Protein 3K6D (pdb70)

Foldseek 3Di:
DKDAEEFEAEAPDDDDDWDFGAFMDDPVDDVQKFKAKAFDCDPNPVHDQWGADRGRRTITGGDGHDCVVPQKTKMWMFIGDPVRHGDGDTDIRIYGHHD

Radius of gyration: 13.32 Å; Cα contacts (8 Å, |Δi|>4): 234; chains: 1; bounding box: 40×30×28 Å

Structure (mmCIF, N/CA/C/O backbone):
data_3K6D
#
_entry.id   3K6D
#
_cell.length_a   78.910
_cell.length_b   78.910
_cell.length_c   62.577
_cell.angle_alpha   90.000
_cell.angle_beta   90.000
_cell.angle_gamma   90.000
#
_symmetry.space_group_name_H-M   'I 41 2 2'
#
loop_
_entity.id
_entity.type
_entity.pdbx_description
1 polymer T-cadherin
2 non-polymer 'ZINC ION'
3 water water
#
loop_
_atom_site.group_PDB
_atom_site.id
_atom_site.type_symbol
_atom_site.label_atom_id
_atom_site.label_alt_id
_atom_site.label_comp_id
_atom_site.label_asym_id
_atom_site.label_entity_id
_atom_site.label_seq_id
_atom_site.pdbx_PDB_ins_code
_atom_site.Cartn_x
_atom_site.Cartn_y
_atom_site.Cartn_z
_atom_site.occupancy
_atom_site.B_iso_or_equiv
_atom_site.auth_seq_id
_atom_site.auth_comp_id
_atom_site.auth_asym_id
_atom_site.auth_atom_id
_atom_site.pdbx_PDB_model_num
ATOM 1 N N . SER A 1 1 ? 9.365 -0.113 9.224 1.00 47.47 1 SER A N 1
ATOM 2 C CA . SER A 1 1 ? 8.524 1.040 8.895 1.00 50.07 1 SER A CA 1
ATOM 3 C C . SER A 1 1 ? 7.871 1.643 10.144 1.00 45.52 1 SER A C 1
ATOM 4 O O . SER A 1 1 ? 8.114 1.183 11.263 1.00 48.61 1 SER A O 1
ATOM 7 N N . ILE A 1 2 ? 7.072 2.691 9.960 1.00 44.70 2 ILE A N 1
ATOM 8 C CA . ILE A 1 2 ? 6.367 3.293 11.085 1.00 40.97 2 ILE A CA 1
ATOM 9 C C . ILE A 1 2 ? 4.873 3.038 11.060 1.00 38.82 2 ILE A C 1
ATOM 10 O O . ILE A 1 2 ? 4.203 3.275 10.053 1.00 37.10 2 ILE A O 1
ATOM 15 N N . VAL A 1 3 ? 4.346 2.580 12.191 1.00 43.30 3 VAL A N 1
ATOM 16 C CA . VAL A 1 3 ? 2.905 2.443 12.364 1.00 42.24 3 VAL A CA 1
ATOM 17 C C . VAL A 1 3 ? 2.357 3.532 13.303 1.00 42.75 3 VAL A C 1
ATOM 18 O O . VAL A 1 3 ? 2.733 3.569 14.486 1.00 42.54 3 VAL A O 1
ATOM 22 N N . ALA A 1 4 ? 1.479 4.395 12.775 1.00 40.68 4 ALA A N 1
ATOM 23 C CA . ALA A 1 4 ? 0.903 5.517 13.536 1.00 36.93 4 ALA A CA 1
ATOM 24 C C . ALA A 1 4 ? -0.626 5.574 13.453 1.00 34.50 4 ALA A C 1
ATOM 25 O O . ALA A 1 4 ? -1.186 6.485 12.842 1.00 34.38 4 ALA A O 1
ATOM 27 N N . PRO A 1 5 ? -1.304 4.629 14.107 1.00 35.83 5 PRO A N 1
ATOM 28 C CA . PRO A 1 5 ? -2.770 4.515 14.084 1.00 36.97 5 PRO A CA 1
ATOM 29 C C . PRO A 1 5 ? -3.474 5.792 14.533 1.00 33.86 5 PRO A C 1
ATOM 30 O O . PRO A 1 5 ? -2.936 6.557 15.312 1.00 30.58 5 PRO A O 1
ATOM 34 N N . SER A 1 6 ? -4.682 6.005 14.036 1.00 35.42 6 SER A N 1
ATOM 35 C CA . SER A 1 6 ? -5.389 7.233 14.314 1.00 35.84 6 SER A CA 1
ATOM 36 C C . SER A 1 6 ? -6.002 7.181 15.713 1.00 32.69 6 SER A C 1
ATOM 37 O O . SER A 1 6 ? -6.412 6.137 16.194 1.00 35.12 6 SER A O 1
ATOM 40 N N . ILE A 1 7 ? -6.048 8.329 16.359 1.00 30.77 7 ILE A N 1
ATOM 41 C CA . ILE A 1 7 ? -6.428 8.420 17.763 1.00 25.80 7 ILE A CA 1
ATOM 42 C C . ILE A 1 7 ? -7.745 9.194 17.839 1.00 26.78 7 ILE A C 1
ATOM 43 O O . ILE A 1 7 ? -7.907 10.170 17.125 1.00 25.28 7 ILE A O 1
ATOM 48 N N . SER A 1 8 ? -8.700 8.792 18.682 1.00 23.37 8 SER A N 1
ATOM 49 C CA . SER A 1 8 ? -9.839 9.670 18.907 1.00 22.53 8 SER A CA 1
ATOM 50 C C . SER A 1 8 ? -9.779 9.984 20.372 1.00 20.73 8 SER A C 1
ATOM 51 O O . SER A 1 8 ? -9.537 9.095 21.173 1.00 20.53 8 SER A O 1
ATOM 54 N N . ILE A 1 9 ? -9.917 11.266 20.685 1.00 15.88 9 ILE A N 1
ATOM 55 C CA . ILE A 1 9 ? -9.914 11.727 22.066 1.00 14.88 9 ILE A CA 1
ATOM 56 C C . ILE A 1 9 ? -11.198 12.474 22.294 1.00 14.85 9 ILE A C 1
ATOM 57 O O . ILE A 1 9 ? -11.479 13.446 21.580 1.00 18.21 9 ILE A O 1
ATOM 62 N N . PRO A 1 10 ? -11.982 12.056 23.289 1.00 13.92 10 PRO A N 1
ATOM 63 C CA . PRO A 1 10 ? -13.223 12.794 23.536 1.00 12.80 10 PRO A CA 1
ATOM 64 C C . PRO A 1 10 ? -12.916 14.202 24.045 1.00 15.00 10 PRO A C 1
ATOM 65 O O . PRO A 1 10 ? -11.991 14.350 24.834 1.00 14.51 10 PRO A O 1
ATOM 69 N N . GLU A 1 11 ? -13.690 15.205 23.663 1.00 13.57 11 GLU A N 1
ATOM 70 C CA . GLU A 1 11 ? -13.506 16.545 24.296 1.00 14.45 11 GLU A CA 1
ATOM 71 C C . GLU A 1 11 ? -13.825 16.534 25.792 1.00 13.29 11 GLU A C 1
ATOM 72 O O . GLU A 1 11 ? -14.561 15.675 26.273 1.00 15.03 11 GLU A O 1
ATOM 78 N N . ASN A 1 12 ? -13.295 17.520 26.532 1.00 12.69 12 ASN A N 1
ATOM 79 C CA . ASN A 1 12 ? -13.628 17.663 27.951 1.00 14.70 12 ASN A CA 1
ATOM 80 C C . ASN A 1 12 ? -13.096 16.519 28.843 1.00 11.68 12 ASN A C 1
ATOM 81 O O . ASN A 1 12 ? -13.705 16.212 29.861 1.00 14.49 12 ASN A O 1
ATOM 86 N N . GLN A 1 13 ? -11.954 15.907 28.479 1.00 13.02 13 GLN A N 1
ATOM 87 C CA . GLN A 1 13 ? -11.401 14.910 29.418 1.00 12.54 13 GLN A CA 1
ATOM 88 C C . GLN A 1 13 ? -11.094 15.599 30.732 1.00 10.00 13 GLN A C 1
ATOM 89 O O . GLN A 1 13 ? -10.823 16.798 30.783 1.00 13.25 13 GLN A O 1
ATOM 95 N N . ARG A 1 14 ? -11.128 14.801 31.773 1.00 11.98 14 ARG A N 1
ATOM 96 C CA . ARG A 1 14 ? -10.764 15.281 33.139 1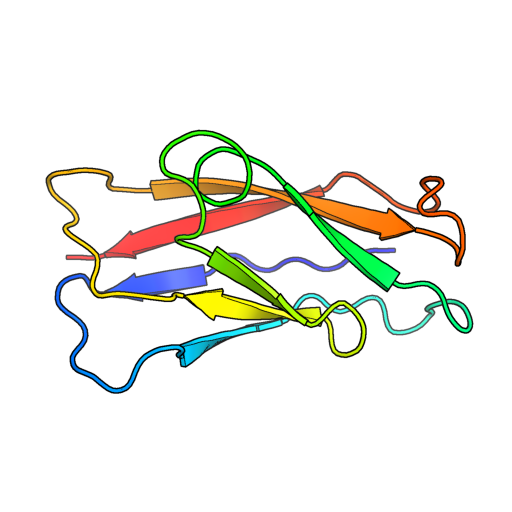.00 11.39 14 ARG A CA 1
ATOM 97 C C . ARG A 1 14 ? -9.298 14.986 33.429 1.00 16.45 14 ARG A C 1
ATOM 98 O O . ARG A 1 14 ? -8.685 14.082 32.843 1.00 14.75 14 ARG A O 1
ATOM 106 N N . ILE A 1 15 ? -8.767 15.712 34.397 1.00 17.61 15 ILE A N 1
ATOM 107 C CA . ILE A 1 15 ? -7.427 15.413 34.880 1.00 16.68 15 ILE A CA 1
ATOM 108 C C . ILE A 1 15 ? -7.386 13.944 35.272 1.00 17.10 15 ILE A C 1
ATOM 109 O O . ILE A 1 15 ? -8.398 13.322 35.523 1.00 19.69 15 ILE A O 1
ATOM 114 N N . PRO A 1 16 ? -6.190 13.352 35.375 1.00 20.99 16 PRO A N 1
ATOM 115 C CA . PRO A 1 16 ? -4.950 14.122 35.313 1.00 21.25 16 PRO A CA 1
ATOM 116 C C . PRO A 1 16 ? -4.401 14.190 33.911 1.00 18.38 16 PRO A C 1
ATOM 117 O O . PRO A 1 16 ? -4.726 13.351 33.067 1.00 20.21 16 PRO A O 1
ATOM 121 N N . PHE A 1 17 ? -3.602 15.213 33.658 1.00 19.01 17 PHE A N 1
ATOM 122 C CA . PHE A 1 17 ? -2.853 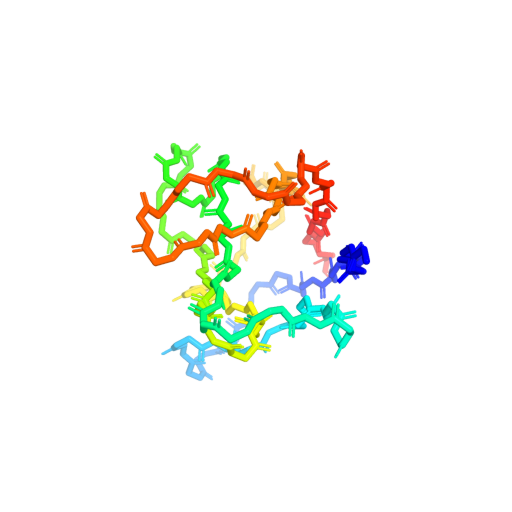15.310 32.431 1.00 16.23 17 PHE A CA 1
ATOM 123 C C . PHE A 1 17 ? -1.368 15.307 32.827 1.00 26.21 17 PHE A C 1
ATOM 124 O O . PHE A 1 17 ? -1.032 15.736 33.940 1.00 23.73 17 PHE A O 1
ATOM 132 N N . PRO A 1 18 ? -0.488 14.778 31.948 1.00 25.96 18 PRO A N 1
ATOM 133 C CA . PRO A 1 18 ? -0.760 14.204 30.619 1.00 23.47 18 PRO A CA 1
ATOM 134 C C . PRO A 1 18 ? -1.388 12.806 30.634 1.00 24.91 18 PRO A C 1
ATOM 135 O O . PRO A 1 18 ? -1.351 12.092 31.610 1.00 26.58 18 PRO A O 1
ATOM 139 N N . LYS A 1 19 ? -2.049 12.451 29.559 1.00 20.77 19 LYS A N 1
ATOM 140 C CA . LYS A 1 19 ? -2.629 11.125 29.401 1.00 24.91 19 LYS A CA 1
ATOM 141 C C . LYS A 1 19 ? -2.042 10.519 28.187 1.00 25.71 19 LYS A C 1
ATOM 142 O O . LYS A 1 19 ? -2.001 11.164 27.143 1.00 26.70 19 LYS A O 1
ATOM 148 N N . ILE A 1 20 ? -1.609 9.263 28.267 1.00 24.62 20 ILE A N 1
ATOM 149 C CA . ILE A 1 20 ? -1.237 8.543 27.072 1.00 28.56 20 ILE A CA 1
ATOM 150 C C . ILE A 1 20 ? -2.522 8.296 26.282 1.00 31.07 20 ILE A C 1
ATOM 151 O O . ILE A 1 20 ? -3.559 7.998 26.872 1.00 34.01 20 ILE A O 1
ATOM 156 N N . VAL A 1 21 ? -2.470 8.479 24.963 1.00 30.76 21 VAL A N 1
ATOM 157 C CA . VAL A 1 21 ? -3.658 8.270 24.103 1.00 31.65 21 VAL A CA 1
ATOM 158 C C . VAL A 1 21 ? -3.350 7.398 22.912 1.00 27.98 21 VAL A C 1
ATOM 159 O O . VAL A 1 21 ? -4.218 7.154 22.092 1.00 36.71 21 VAL A O 1
ATOM 163 N N . GLY A 1 22 ? -2.110 6.974 22.781 1.00 29.93 22 GLY A N 1
ATOM 164 C CA . GLY A 1 22 ? -1.733 5.994 21.779 1.00 31.52 22 GLY A CA 1
ATOM 165 C C . GLY A 1 22 ? -0.243 5.801 21.737 1.00 35.18 22 GLY A C 1
ATOM 166 O O . GLY A 1 22 ? 0.516 6.459 22.460 1.00 33.99 22 GLY A O 1
ATOM 167 N N . ARG A 1 23 ? 0.197 4.874 20.907 1.00 37.54 23 ARG A N 1
ATOM 168 C CA . ARG A 1 23 ? 1.623 4.741 20.643 1.00 39.97 23 ARG A CA 1
ATOM 169 C C . ARG A 1 23 ? 1.900 4.503 19.197 1.00 41.27 23 ARG A C 1
ATOM 170 O O . ARG A 1 23 ? 1.139 3.826 18.497 1.00 44.21 23 ARG A O 1
ATOM 178 N N . VAL A 1 24 ? 3.003 5.078 18.752 1.00 40.14 24 VAL A N 1
ATOM 179 C CA . VAL A 1 24 ? 3.568 4.757 17.468 1.00 39.84 24 VAL A CA 1
ATOM 180 C C . VAL A 1 24 ? 4.463 3.525 17.640 1.00 44.14 24 VAL A C 1
ATOM 181 O O . VAL A 1 24 ? 5.207 3.420 18.615 1.00 43.70 24 VAL A O 1
ATOM 185 N N . VAL A 1 25 ? 4.382 2.576 16.718 1.00 44.73 25 VAL A N 1
ATOM 186 C CA . VAL A 1 25 ? 5.248 1.404 16.820 1.00 45.69 25 VAL A CA 1
ATOM 187 C C . VAL A 1 25 ? 6.059 1.293 15.553 1.00 45.20 25 VAL A C 1
ATOM 188 O O . VAL A 1 25 ? 5.559 1.567 14.472 1.00 46.40 25 VAL A O 1
ATOM 192 N N . VAL A 1 26 ? 7.330 0.939 15.693 1.00 46.85 26 VAL A N 1
ATOM 193 C CA . VAL A 1 26 ? 8.167 0.621 14.537 1.00 49.92 26 VAL A CA 1
ATOM 194 C C . VAL A 1 26 ? 8.439 -0.885 14.617 1.00 48.18 26 VAL A C 1
ATOM 195 O O . VAL A 1 26 ? 8.187 -1.632 13.664 1.00 48.50 26 VAL A O 1
ATOM 199 N N . SER A 1 27 ? 8.913 -1.307 15.796 1.00 53.08 27 SER A N 1
ATOM 200 C CA . SER A 1 27 ? 9.198 -2.724 16.150 1.00 53.05 27 SER A CA 1
ATOM 201 C C . SER A 1 27 ? 10.487 -3.264 15.562 1.00 53.05 27 SER A C 1
ATOM 202 O O . SER A 1 27 ? 11.350 -3.749 16.297 1.00 52.14 27 SER A O 1
ATOM 205 N N . ASP A 1 28 ? 10.608 -3.219 14.236 1.00 55.63 28 ASP A N 1
ATOM 206 C CA . ASP A 1 28 ? 11.904 -3.514 13.641 1.00 53.83 28 ASP A CA 1
ATOM 207 C C . ASP A 1 28 ? 12.672 -2.211 13.566 1.00 51.89 28 ASP A C 1
ATOM 208 O O . ASP A 1 28 ? 13.030 -1.736 12.480 1.00 50.83 28 ASP A O 1
ATOM 213 N N . ARG A 1 29 ? 12.917 -1.670 14.763 1.00 50.77 29 ARG A N 1
ATOM 214 C CA . ARG A 1 29 ? 13.416 -0.326 14.982 1.00 47.18 29 ARG A CA 1
ATOM 215 C C . ARG A 1 29 ? 14.866 -0.297 15.456 1.00 46.02 29 ARG A C 1
ATOM 216 O O . ARG A 1 29 ? 15.315 -1.183 16.182 1.00 47.56 29 ARG A O 1
ATOM 224 N N . ILE A 1 30 ? 15.587 0.744 15.063 1.00 43.97 30 ILE A N 1
ATOM 225 C CA . ILE A 1 30 ? 17.023 0.844 15.307 1.00 42.10 30 ILE A CA 1
ATOM 226 C C . ILE A 1 30 ? 17.382 1.383 16.704 1.00 42.25 30 ILE A C 1
ATOM 227 O O . ILE A 1 30 ? 16.772 2.321 17.204 1.00 43.28 30 ILE A O 1
ATOM 232 N N . PRO A 1 31 ? 18.406 0.786 17.328 1.00 39.51 31 PRO A N 1
ATOM 233 C CA . PRO A 1 31 ? 19.134 1.244 18.516 1.00 40.24 31 PRO A CA 1
ATOM 234 C C . PRO A 1 31 ? 20.090 2.417 18.198 1.00 47.30 31 PRO A C 1
ATOM 235 O O . PRO A 1 31 ? 20.936 2.322 17.299 1.00 50.91 31 PRO A O 1
ATOM 239 N N . GLY A 1 32 ? 19.961 3.532 18.900 1.00 47.81 32 GLY A N 1
ATOM 240 C CA . GLY A 1 32 ? 18.826 3.826 19.735 1.00 43.72 32 GLY A CA 1
ATOM 241 C C . GLY A 1 32 ? 18.248 5.010 18.984 1.00 45.27 32 GLY A C 1
ATOM 242 O O . GLY A 1 32 ? 18.535 6.172 19.281 1.00 47.45 32 GLY A O 1
ATOM 243 N N . SER A 1 33 ? 17.506 4.677 17.937 1.00 48.79 33 SER A N 1
ATOM 244 C CA . SER A 1 33 ? 16.796 5.652 17.143 1.00 44.97 33 SER A CA 1
ATOM 245 C C . SER A 1 33 ? 15.597 6.096 17.953 1.00 44.67 33 SER A C 1
ATOM 246 O O . SER A 1 33 ? 15.077 5.344 18.796 1.00 46.26 33 SER A O 1
ATOM 249 N N . LYS A 1 34 ? 15.170 7.324 17.693 1.00 40.99 34 LYS A N 1
ATOM 250 C CA . LYS A 1 34 ? 14.057 7.901 18.404 1.00 42.15 34 LYS A CA 1
ATOM 251 C C . LYS A 1 34 ? 12.875 8.207 17.496 1.00 38.68 34 LYS A C 1
ATOM 252 O O . LYS A 1 34 ? 13.012 8.328 16.298 1.00 35.60 34 LYS A O 1
ATOM 258 N N . ILE A 1 35 ? 11.705 8.298 18.096 1.00 36.06 35 ILE A N 1
ATOM 259 C CA . ILE A 1 35 ? 10.500 8.572 17.349 1.00 32.97 35 ILE A CA 1
ATOM 260 C C . ILE A 1 35 ? 10.198 10.035 17.655 1.00 28.14 35 ILE A C 1
ATOM 261 O O . ILE A 1 35 ? 10.224 10.438 18.805 1.00 32.91 35 ILE A O 1
ATOM 266 N N . LYS A 1 36 ? 9.940 10.813 16.616 1.00 26.15 36 LYS A N 1
ATOM 267 C CA . LYS A 1 36 ? 9.762 12.246 16.688 1.00 28.31 36 LYS A CA 1
ATOM 268 C C . LYS A 1 36 ? 8.353 12.579 16.216 1.00 25.70 36 LYS A C 1
ATOM 269 O O . LYS A 1 36 ? 7.878 12.025 15.240 1.00 25.15 36 LYS A O 1
ATOM 275 N N . LEU A 1 37 ? 7.705 13.517 16.890 1.00 27.14 37 LEU A N 1
ATOM 276 C CA . LEU A 1 37 ? 6.380 13.963 16.503 1.00 25.07 37 LEU A CA 1
ATOM 277 C C . LEU A 1 37 ? 6.417 15.474 16.229 1.00 25.49 37 LEU A C 1
ATOM 278 O O . LEU A 1 37 ? 7.070 16.216 16.978 1.00 27.25 37 LEU A O 1
ATOM 283 N N . TYR A 1 38 ? 5.770 16.029 15.208 1.00 27.61 38 TYR A N 1
ATOM 284 C CA . TYR A 1 38 ? 5.835 17.414 14.717 1.00 27.88 38 TYR A CA 1
ATOM 285 C C . TYR A 1 38 ? 4.452 17.894 14.220 1.00 30.83 38 TYR A C 1
ATOM 286 O O . TYR A 1 38 ? 3.584 17.086 13.879 1.00 28.84 38 TYR A O 1
ATOM 295 N N . GLY A 1 39 ? 4.195 19.109 14.135 1.00 26.84 39 GLY A N 1
ATOM 296 C CA . GLY A 1 39 ? 3.009 19.638 13.482 1.00 28.46 39 GLY A CA 1
ATOM 297 C C . GLY A 1 39 ? 2.193 20.603 14.357 1.00 23.93 39 GLY A C 1
ATOM 298 O O . GLY A 1 39 ? 2.602 20.929 15.480 1.00 25.91 39 GLY A O 1
ATOM 299 N N . LYS A 1 40 ? 1.056 21.047 13.845 1.00 27.06 40 LYS A N 1
ATOM 300 C CA . LYS A 1 40 ? 0.160 21.939 14.571 1.00 29.36 40 LYS A CA 1
ATOM 301 C C . LYS A 1 40 ? -0.389 21.167 15.777 1.00 24.07 40 LYS A C 1
ATOM 302 O O . LYS A 1 40 ? -1.034 20.170 15.602 1.00 23.10 40 LYS A O 1
ATOM 308 N N . GLY A 1 41 ? -0.135 21.614 17.000 1.00 23.51 41 GLY A N 1
ATOM 309 C CA . GLY A 1 41 ? -0.573 20.843 18.150 1.00 23.02 41 GLY A CA 1
ATOM 310 C C . GLY A 1 41 ? 0.649 20.352 18.897 1.00 22.00 41 GLY A C 1
ATOM 311 O O . GLY A 1 41 ? 0.553 19.954 20.069 1.00 19.55 41 GLY A O 1
ATOM 312 N N . VAL A 1 42 ? 1.799 20.459 18.247 1.00 20.65 42 VAL A N 1
ATOM 313 C CA . VAL A 1 42 ? 3.052 20.068 18.874 1.00 20.43 42 VAL A CA 1
ATOM 314 C C . VAL A 1 42 ? 4.078 21.164 18.942 1.00 23.76 42 VAL A C 1
ATOM 315 O O . VAL A 1 42 ? 4.252 21.785 19.996 1.00 21.76 42 VAL A O 1
ATOM 319 N N . ASP A 1 43 ? 4.815 21.347 17.851 1.00 23.48 43 ASP A N 1
ATOM 320 C CA . ASP A 1 43 ? 5.743 22.462 17.781 1.00 26.28 43 ASP A CA 1
ATOM 321 C C . ASP A 1 43 ? 5.285 23.629 16.932 1.00 27.40 43 ASP A C 1
ATOM 322 O O . ASP A 1 43 ? 6.031 24.583 16.779 1.00 30.39 43 ASP A O 1
ATOM 327 N N . GLN A 1 44 ? 4.081 23.565 16.393 1.00 26.46 44 GLN A N 1
ATOM 328 C CA . GLN A 1 44 ? 3.481 24.718 15.718 1.00 27.24 44 GLN A CA 1
ATOM 329 C C . GLN A 1 44 ? 2.168 24.953 16.424 1.00 29.56 44 GLN A C 1
ATOM 330 O O . GLN A 1 44 ? 1.605 24.009 16.971 1.00 26.27 44 GLN A O 1
ATOM 336 N N . GLU A 1 45 ? 1.688 26.205 16.452 1.00 29.18 45 GLU A N 1
ATOM 337 C CA . GLU A 1 45 ? 0.502 26.549 17.229 1.00 31.02 45 GLU A CA 1
ATOM 338 C C . GLU A 1 45 ? 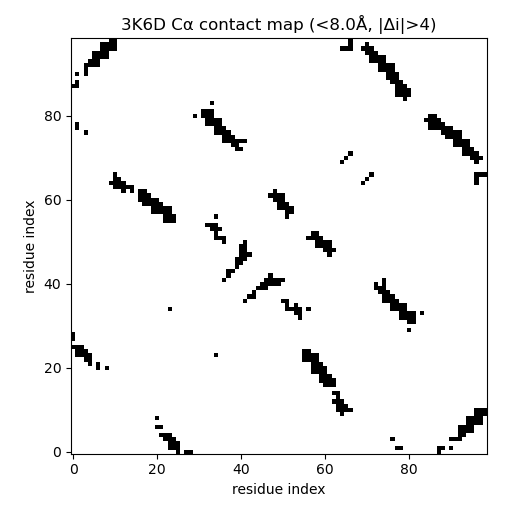-0.719 25.730 16.834 1.00 29.61 45 GLU A C 1
ATOM 339 O O . GLU A 1 45 ? -0.998 25.553 15.635 1.00 30.99 45 GLU A O 1
ATOM 345 N N . PRO A 1 46 ? -1.469 25.250 17.836 1.00 25.24 46 PRO A N 1
ATOM 346 C CA . PRO A 1 46 ? -1.208 25.471 19.259 1.00 28.87 46 PRO A CA 1
ATOM 347 C C . PRO A 1 46 ? -0.116 24.550 19.759 1.00 25.22 4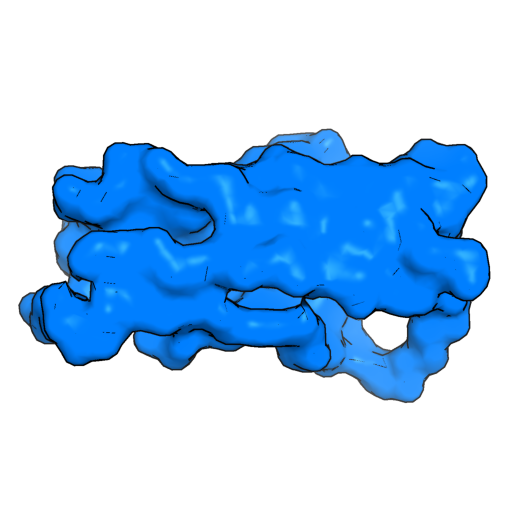6 PRO A C 1
ATOM 348 O O . PRO A 1 46 ? -0.233 23.353 19.639 1.00 23.65 46 PRO A O 1
ATOM 352 N N . LYS A 1 47 ? 0.907 25.129 20.351 1.00 26.77 47 LYS A N 1
ATOM 353 C CA . LYS A 1 47 ? 2.072 24.395 20.809 1.00 25.01 47 LYS A CA 1
ATOM 354 C C . LYS A 1 47 ? 1.860 23.554 22.080 1.00 20.81 47 LYS A C 1
ATOM 355 O O . LYS A 1 47 ? 1.222 23.996 23.021 1.00 25.04 47 LYS A O 1
ATOM 361 N N . GLY A 1 48 ? 2.419 22.344 22.096 1.00 21.48 48 GLY A N 1
ATOM 362 C CA . GLY A 1 48 ? 2.497 21.550 23.325 1.00 23.70 48 GLY A CA 1
ATOM 363 C C . GLY A 1 48 ? 1.242 20.801 23.753 1.00 21.18 48 GLY A C 1
ATOM 364 O O . GLY A 1 48 ? 1.167 20.292 24.866 1.00 19.62 48 GLY A O 1
ATOM 365 N N . ILE A 1 49 ? 0.244 20.753 22.878 1.00 19.84 49 ILE A N 1
ATOM 366 C CA . ILE A 1 49 ? -0.956 19.983 23.166 1.00 17.73 49 ILE A CA 1
ATOM 367 C C . ILE A 1 49 ? -0.686 18.474 23.161 1.00 20.07 49 ILE A C 1
ATOM 368 O O . ILE A 1 49 ? -1.289 17.749 23.969 1.00 18.90 49 ILE A O 1
ATOM 373 N N . PHE A 1 50 ? 0.185 18.012 22.247 1.00 18.20 50 PHE A N 1
ATOM 374 C CA . PHE A 1 50 ? 0.563 16.597 22.178 1.00 18.40 50 PHE A CA 1
ATOM 375 C C . PHE A 1 50 ? 2.063 16.420 22.321 1.00 21.22 50 PHE A C 1
ATOM 376 O O . PHE A 1 50 ? 2.833 17.307 21.966 1.00 21.20 50 PHE A O 1
ATOM 384 N N . LYS A 1 51 ? 2.493 15.292 22.869 1.00 20.23 51 LYS A N 1
ATOM 385 C CA . LYS A 1 51 ? 3.915 15.008 22.924 1.00 20.40 51 LYS A CA 1
ATOM 386 C C . LYS A 1 51 ? 4.104 13.549 22.720 1.00 21.98 51 LYS A C 1
ATOM 387 O O . LYS A 1 51 ? 3.175 12.786 22.767 1.00 22.56 51 LYS A O 1
ATOM 393 N N . ILE A 1 52 ? 5.349 13.152 22.508 1.00 24.84 52 ILE A N 1
ATOM 394 C CA . ILE A 1 52 ? 5.623 11.767 22.318 1.00 24.16 52 ILE A CA 1
ATOM 395 C C . ILE A 1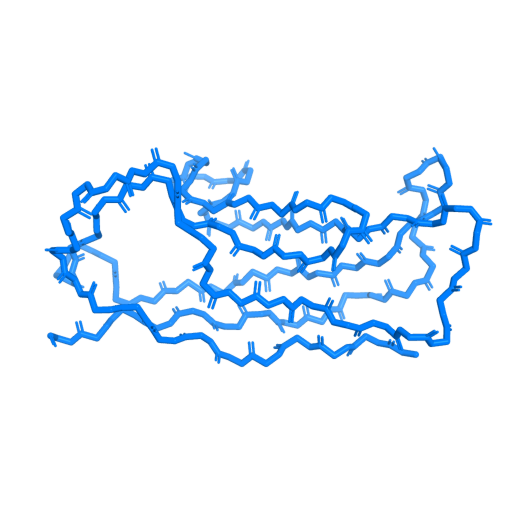 52 ? 6.818 11.366 23.181 1.00 28.20 52 ILE A C 1
ATOM 396 O O . ILE A 1 52 ? 7.750 12.128 23.390 1.00 28.24 52 ILE A O 1
ATOM 401 N N . ASN A 1 53 ? 6.757 10.165 23.706 1.00 28.40 53 ASN A N 1
ATOM 402 C CA . ASN A 1 53 ? 7.916 9.612 24.371 1.00 31.17 53 ASN A CA 1
ATOM 403 C C . ASN A 1 53 ? 8.811 9.127 23.232 1.00 29.76 53 ASN A C 1
ATOM 404 O O . ASN A 1 53 ? 8.386 8.311 22.422 1.00 31.37 53 ASN A O 1
ATOM 409 N N . GLU A 1 54 ? 10.018 9.670 23.135 1.00 35.22 54 GLU A N 1
ATOM 410 C CA . GLU A 1 54 ? 10.850 9.434 21.956 1.00 34.18 54 GLU A CA 1
ATOM 411 C C . GLU A 1 54 ? 11.384 8.011 21.923 1.00 38.99 54 GLU A C 1
ATOM 412 O O . GLU A 1 54 ? 11.915 7.570 20.895 1.00 35.45 54 GLU A O 1
ATOM 418 N N . ASN A 1 55 ? 11.240 7.294 23.043 1.00 36.77 55 ASN A N 1
ATOM 419 C CA . ASN A 1 55 ? 11.682 5.892 23.140 1.00 37.80 55 ASN A CA 1
ATOM 420 C C . ASN A 1 55 ? 10.564 4.860 22.922 1.00 38.11 55 ASN A C 1
ATOM 421 O O . ASN A 1 55 ? 10.660 3.994 22.059 1.00 38.09 55 ASN A O 1
ATOM 426 N N . SER A 1 56 ? 9.503 4.955 23.718 1.00 35.25 56 SER A N 1
ATOM 427 C CA . SER A 1 56 ? 8.381 4.029 23.639 1.00 39.14 56 SER A CA 1
ATOM 428 C C . SER A 1 56 ? 7.419 4.346 22.480 1.00 38.29 56 SER A C 1
ATOM 429 O O . SER A 1 56 ? 6.638 3.495 22.075 1.00 38.39 56 SER A O 1
ATOM 432 N N . GLY A 1 57 ? 7.480 5.582 21.975 1.00 37.20 57 GLY A N 1
ATOM 433 C CA . GLY A 1 57 ? 6.546 6.061 20.967 1.00 33.52 57 GLY A CA 1
ATOM 434 C C . GLY A 1 57 ? 5.127 6.261 21.476 1.00 34.15 57 GLY A C 1
ATOM 435 O O . GLY A 1 57 ? 4.183 6.352 20.685 1.00 36.22 57 GLY A O 1
ATOM 436 N N . GLU A 1 58 ? 4.949 6.315 22.796 1.00 35.75 58 GLU A N 1
ATOM 437 C CA . GLU A 1 58 ? 3.648 6.639 23.351 1.00 30.99 58 GLU A CA 1
ATOM 438 C C . GLU A 1 58 ? 3.368 8.130 23.163 1.00 27.64 58 GLU A C 1
ATOM 439 O O . GLU A 1 58 ? 4.210 8.967 23.473 1.00 26.42 58 GLU A O 1
ATOM 445 N N . VAL A 1 59 ? 2.169 8.439 22.692 1.00 29.27 59 VAL A N 1
ATOM 446 C CA . VAL A 1 59 ? 1.737 9.821 22.467 1.00 23.41 59 VAL A CA 1
ATOM 447 C C . VAL A 1 59 ? 0.776 10.229 23.590 1.00 23.64 59 VAL A C 1
ATOM 448 O O . VAL A 1 59 ? -0.076 9.441 24.018 1.00 26.73 59 VAL A O 1
ATOM 452 N N . SER A 1 60 ? 0.929 11.459 24.071 1.00 20.72 60 SER A N 1
ATOM 453 C CA . SER A 1 60 ? 0.193 11.936 25.239 1.00 20.70 60 SER A CA 1
ATOM 454 C C . SER A 1 60 ? -0.424 13.240 24.852 1.00 20.23 60 SER A C 1
ATOM 455 O O . SER A 1 60 ? 0.188 14.042 24.111 1.00 16.73 60 SER A O 1
ATOM 458 N N . VAL A 1 61 ? -1.639 13.435 25.349 1.00 18.92 61 VAL A N 1
ATOM 459 C CA . VAL A 1 61 ? -2.269 14.766 25.320 1.00 18.14 61 VAL A CA 1
ATOM 460 C C . VAL A 1 61 ? -2.062 15.497 26.650 1.00 21.10 61 VAL A C 1
ATOM 461 O O . VAL A 1 61 ? -2.052 14.879 27.715 1.00 20.16 61 VAL A O 1
ATOM 465 N N . THR A 1 62 ? -1.918 16.818 26.625 1.00 18.17 62 THR A N 1
ATOM 466 C CA . THR A 1 62 ? -1.476 17.514 27.834 1.00 23.32 62 THR A CA 1
ATOM 467 C C . THR A 1 62 ? -2.549 18.290 28.554 1.00 20.97 62 THR A C 1
ATOM 468 O O . THR A 1 62 ? -2.303 18.814 29.650 1.00 23.72 62 THR A O 1
ATOM 472 N N . LYS A 1 63 ? -3.743 18.376 27.943 1.00 19.66 63 LYS A N 1
ATOM 473 C CA . LYS A 1 63 ? -4.849 19.161 28.521 1.00 17.62 63 LYS A CA 1
ATOM 474 C C . LYS A 1 63 ? -6.137 18.710 27.863 1.00 16.92 63 LYS A C 1
ATOM 475 O O . LYS A 1 63 ? -6.076 17.945 26.921 1.00 16.58 63 LYS A O 1
ATOM 481 N N . ALA A 1 64 ? -7.258 19.188 28.390 1.00 16.07 64 ALA A N 1
ATOM 482 C CA . ALA A 1 64 ? -8.639 18.898 27.938 1.00 16.26 64 ALA A CA 1
ATOM 483 C C . ALA A 1 64 ? -8.809 19.632 26.629 1.00 19.26 64 ALA A C 1
ATOM 484 O O . ALA A 1 64 ? -8.310 20.752 26.494 1.00 19.11 64 ALA A O 1
ATOM 486 N N . LEU A 1 65 ? -9.483 18.998 25.675 1.00 15.92 65 LEU A N 1
ATOM 487 C CA . LEU A 1 65 ? -9.660 19.589 24.348 1.00 16.65 65 LEU A CA 1
ATOM 488 C C . LEU A 1 65 ? -11.085 20.054 24.182 1.00 17.81 65 LEU A C 1
ATOM 489 O O . LEU A 1 65 ? -11.934 19.583 24.840 1.00 14.80 65 LEU A O 1
ATOM 494 N N . ASP A 1 66 ? -11.333 20.981 23.246 1.00 19.43 66 ASP A N 1
ATOM 495 C CA . ASP A 1 66 ? -12.697 21.476 22.980 1.00 19.58 66 ASP A CA 1
ATOM 496 C C . ASP A 1 66 ? -12.933 21.213 21.505 1.00 18.11 66 ASP A C 1
ATOM 497 O O . ASP A 1 66 ? -12.230 21.799 20.691 1.00 21.34 66 ASP A O 1
ATOM 502 N N . ARG A 1 67 ? -13.894 20.346 21.159 1.00 19.85 67 ARG A N 1
ATOM 503 C CA . ARG A 1 67 ? -14.136 19.955 19.743 1.00 18.59 67 ARG A CA 1
ATOM 504 C C . ARG A 1 67 ? -14.514 21.188 18.873 1.00 21.46 67 ARG A C 1
ATOM 505 O O . ARG A 1 67 ? -14.085 21.298 17.706 1.00 18.28 67 ARG A O 1
ATOM 513 N N . GLU A 1 68 ? -15.205 22.144 19.492 1.00 20.13 68 GLU A N 1
ATOM 514 C CA . GLU A 1 68 ? -15.669 23.329 18.774 1.00 22.19 68 GLU A CA 1
ATOM 515 C C . GLU A 1 68 ? -14.545 24.226 18.404 1.00 23.06 68 GLU A C 1
ATOM 516 O O . GLU A 1 68 ? -14.664 24.940 17.427 1.00 22.08 68 GLU A O 1
ATOM 522 N N . ALA A 1 69 ? -13.494 24.262 19.231 1.00 19.68 69 ALA A N 1
ATOM 523 C CA . ALA A 1 69 ? -12.284 25.003 18.918 1.00 24.86 69 ALA A CA 1
ATOM 524 C C . ALA A 1 69 ? -11.503 24.350 17.782 1.00 24.35 69 ALA A C 1
ATOM 525 O O . ALA A 1 69 ? -11.450 24.914 16.695 1.00 22.70 69 ALA A O 1
ATOM 527 N N . ILE A 1 70 ? -10.973 23.145 17.968 1.00 20.27 70 ILE A N 1
ATOM 528 C CA . ILE A 1 70 ? -10.239 22.443 16.903 1.00 20.62 70 ILE A CA 1
ATOM 529 C C . ILE A 1 70 ? -10.759 21.026 16.892 1.00 21.62 70 ILE A C 1
ATOM 530 O O . ILE A 1 70 ? -10.644 20.353 17.912 1.00 19.50 70 ILE A O 1
ATOM 535 N N . PRO A 1 71 ? -11.382 20.557 15.774 1.00 24.27 71 PRO A N 1
ATOM 536 C CA . PRO A 1 71 ? -11.996 19.214 15.850 1.00 23.01 71 PRO A CA 1
ATOM 537 C C . PRO A 1 71 ? -11.060 18.092 15.451 1.00 20.99 71 PRO A C 1
ATOM 538 O O . PRO A 1 71 ? -11.413 16.907 15.585 1.00 22.05 71 PRO A O 1
ATOM 542 N N . SER A 1 72 ? -9.861 18.444 14.994 1.00 23.93 72 SER A N 1
ATOM 543 C CA . SER A 1 72 ? -8.906 17.442 14.623 1.00 20.45 72 SER A CA 1
ATOM 544 C C . SER A 1 72 ? -7.537 18.038 14.443 1.00 21.80 72 SER A C 1
ATOM 545 O O . SER A 1 72 ? -7.398 19.256 14.300 1.00 23.68 72 SER A O 1
ATOM 548 N N . TYR A 1 73 ? -6.538 17.156 14.513 1.00 21.08 73 TYR A N 1
ATOM 549 C CA . TYR A 1 73 ? -5.132 17.484 14.364 1.00 23.25 73 TYR A CA 1
ATOM 550 C C . TYR A 1 73 ? -4.522 16.475 13.406 1.00 23.35 73 TYR A C 1
ATOM 551 O O . TYR A 1 73 ? -4.919 15.304 13.380 1.00 23.36 73 TYR A O 1
ATOM 560 N N . GLN A 1 74 ? -3.538 16.913 12.641 1.00 24.74 74 GLN A N 1
ATOM 561 C CA . GLN A 1 74 ? -2.808 15.989 11.775 1.00 27.38 74 GLN A CA 1
ATOM 562 C C . GLN A 1 74 ? -1.364 16.254 11.936 1.00 27.43 74 GLN A C 1
ATOM 563 O O . GLN A 1 74 ? -0.866 17.316 11.525 1.00 27.20 74 GLN A O 1
ATOM 569 N N . LEU A 1 75 ? -0.697 15.294 12.559 1.00 24.44 75 LEU A N 1
ATOM 570 C CA . LEU A 1 75 ? 0.699 15.458 12.920 1.00 27.04 75 LEU A CA 1
ATOM 571 C C . LEU A 1 75 ? 1.530 14.556 12.026 1.00 24.96 75 LEU A C 1
ATOM 572 O O . LEU A 1 75 ? 0.984 13.717 11.333 1.00 24.72 75 LEU A O 1
ATOM 577 N N . GLN A 1 76 ? 2.843 14.779 12.050 1.00 27.57 76 GLN A N 1
ATOM 578 C CA . GLN A 1 76 ? 3.824 13.992 11.316 1.00 28.40 76 GLN A CA 1
ATOM 579 C C . GLN A 1 76 ? 4.714 13.242 12.306 1.00 27.69 76 GLN A C 1
ATOM 580 O O . GLN A 1 76 ? 5.128 13.809 13.316 1.00 25.00 76 GLN A O 1
ATOM 586 N N . VAL A 1 77 ? 4.983 11.958 12.030 1.00 25.24 77 VAL A N 1
ATOM 587 C CA . VAL A 1 77 ? 5.851 11.146 12.900 1.00 27.82 77 VAL A CA 1
ATOM 588 C C . VAL A 1 77 ? 6.988 10.570 12.071 1.00 30.72 77 VAL A C 1
ATOM 589 O O . VAL A 1 77 ? 6.806 10.186 10.923 1.00 28.21 77 VAL A O 1
ATOM 593 N N . GLU A 1 78 ? 8.176 10.563 12.644 1.00 27.45 78 GLU A N 1
ATOM 594 C CA . GLU A 1 78 ? 9.263 9.892 11.963 1.00 32.57 78 GLU A CA 1
ATOM 595 C C . GLU A 1 78 ? 10.199 9.301 12.984 1.00 28.60 78 GLU A C 1
ATOM 596 O O . GLU A 1 78 ? 10.026 9.493 14.175 1.00 28.05 78 GLU A O 1
ATOM 602 N N . THR A 1 79 ? 11.153 8.520 12.511 1.00 31.95 79 THR A N 1
ATOM 603 C CA . THR A 1 79 ? 12.163 7.964 13.387 1.00 34.01 79 THR A CA 1
ATOM 604 C C . THR A 1 79 ? 13.429 8.697 13.011 1.00 33.23 79 THR A C 1
ATOM 605 O O . THR A 1 79 ? 13.648 8.961 11.840 1.00 33.02 79 THR A O 1
ATOM 609 N N . THR A 1 80 ? 14.258 9.024 13.992 1.00 35.24 80 THR A N 1
ATOM 610 C CA . THR A 1 80 ? 15.574 9.613 13.724 1.00 38.43 80 THR A CA 1
ATOM 611 C C . THR A 1 80 ? 16.694 8.817 14.377 1.00 40.33 80 THR A C 1
ATOM 612 O O . THR A 1 80 ? 16.450 7.979 15.250 1.00 39.48 80 THR A O 1
ATOM 616 N N . ASP A 1 81 ? 17.920 9.067 13.933 1.00 43.07 81 ASP A N 1
ATOM 617 C CA . ASP A 1 81 ? 19.095 8.527 14.612 1.00 46.59 81 ASP A CA 1
ATOM 618 C C . ASP A 1 81 ? 19.397 9.434 15.780 1.00 47.80 81 ASP A C 1
ATOM 619 O O . ASP A 1 81 ? 18.762 10.476 15.947 1.00 48.26 81 ASP A O 1
ATOM 624 N N . GLU A 1 82 ? 20.392 9.044 16.569 1.00 49.89 82 GLU A N 1
ATOM 625 C CA . GLU A 1 82 ? 20.823 9.829 17.714 1.00 54.48 82 GLU A CA 1
ATOM 626 C C . GLU A 1 82 ? 21.027 11.309 17.355 1.00 55.24 82 GLU A C 1
ATOM 627 O O . GLU A 1 82 ? 21.014 12.173 18.233 1.00 57.87 82 GLU A O 1
ATOM 633 N N . ASN A 1 83 ? 21.199 11.614 16.074 1.00 51.93 83 ASN A N 1
ATOM 634 C CA . ASN A 1 83 ? 21.486 12.990 15.684 1.00 50.51 83 ASN A CA 1
ATOM 635 C C . ASN A 1 83 ? 20.252 13.676 15.116 1.00 48.20 83 ASN A C 1
ATOM 636 O O . ASN A 1 83 ? 20.330 14.721 14.452 1.00 49.16 83 ASN A O 1
ATOM 641 N N . GLY A 1 84 ? 19.099 13.084 15.378 1.00 46.24 84 GLY A N 1
ATOM 642 C CA . GLY A 1 84 ? 17.859 13.663 14.896 1.00 46.60 84 GLY A CA 1
ATOM 643 C C . GLY A 1 84 ? 17.738 13.659 13.383 1.00 42.78 84 GLY A C 1
ATOM 644 O O . GLY A 1 84 ? 16.762 14.170 12.828 1.00 43.58 84 GLY A O 1
ATOM 645 N N . LYS A 1 85 ? 18.727 13.091 12.703 1.00 41.57 85 LYS A N 1
ATOM 646 C CA . LYS A 1 85 ? 18.621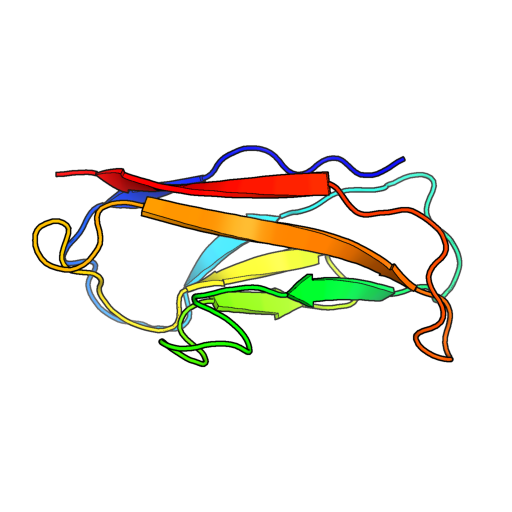 12.943 11.251 1.00 41.47 85 LYS A CA 1
ATOM 647 C C . LYS A 1 85 ? 17.576 11.898 10.905 1.00 36.48 85 LYS A C 1
ATOM 648 O O . LYS A 1 85 ? 17.567 10.831 11.492 1.00 40.09 85 LYS A O 1
ATOM 654 N N . THR A 1 86 ? 16.716 12.196 9.934 1.00 36.68 86 THR A N 1
ATOM 655 C CA . THR A 1 86 ? 15.613 11.308 9.556 1.00 36.79 86 THR A CA 1
ATOM 656 C C . THR A 1 86 ? 16.000 9.942 8.968 1.00 35.24 86 THR A C 1
ATOM 657 O O . THR A 1 86 ? 16.808 9.866 8.063 1.00 35.07 86 THR A O 1
ATOM 661 N N . ILE A 1 87 ? 15.395 8.872 9.473 1.00 33.32 87 ILE A N 1
ATOM 662 C CA . ILE A 1 87 ? 15.614 7.530 8.921 1.00 34.89 87 ILE A CA 1
ATOM 663 C C . ILE A 1 87 ? 14.369 7.107 8.127 1.00 35.92 87 ILE A C 1
ATOM 664 O O . ILE A 1 87 ? 14.424 6.860 6.905 1.00 35.95 87 ILE A O 1
ATOM 669 N N . GLU A 1 88 ? 13.276 6.995 8.884 1.00 36.20 88 GLU A N 1
ATOM 670 C CA . GLU A 1 88 ? 11.961 6.566 8.424 1.00 32.74 88 GLU A CA 1
ATOM 671 C C . GLU A 1 88 ? 11.009 7.731 8.691 1.00 36.06 88 GLU A C 1
ATOM 672 O O 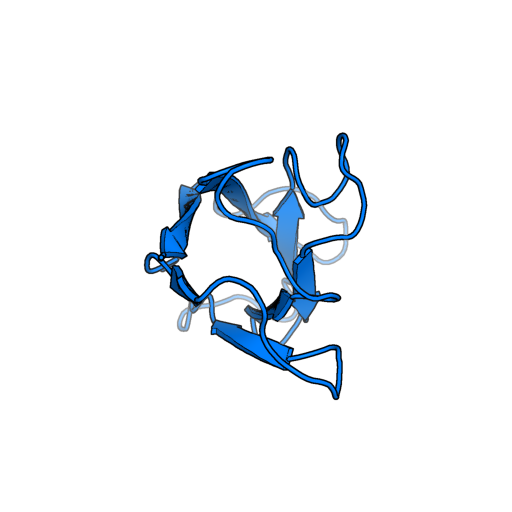. GLU A 1 88 ? 11.152 8.415 9.704 1.00 35.33 88 GLU A O 1
ATOM 678 N N . GLY A 1 89 ? 10.076 7.991 7.783 1.00 41.76 89 GLY A N 1
ATOM 679 C CA . GLY A 1 89 ? 9.268 9.198 7.889 1.00 34.78 89 GLY A CA 1
ATOM 680 C C . GLY A 1 89 ? 9.244 10.170 6.700 1.00 38.12 89 GLY A C 1
ATOM 681 O O . GLY A 1 89 ? 10.148 10.186 5.868 1.00 38.74 89 GLY A O 1
ATOM 682 N N . PRO A 1 90 ? 8.187 10.983 6.636 1.00 34.12 90 PRO A N 1
ATOM 683 C CA . PRO A 1 90 ? 7.186 11.011 7.701 1.00 34.03 90 PRO A CA 1
ATOM 684 C C . PRO A 1 90 ? 5.965 10.185 7.369 1.00 34.11 90 PRO A C 1
ATOM 685 O O . PRO A 1 90 ? 5.763 9.746 6.236 1.00 29.43 90 PRO A O 1
ATOM 689 N N . VAL A 1 91 ? 5.121 10.018 8.380 1.00 33.58 91 VAL A N 1
ATOM 690 C CA . VAL A 1 91 ? 3.820 9.400 8.206 1.00 30.73 91 VAL A CA 1
ATOM 691 C C . VAL A 1 91 ? 2.849 10.174 9.073 1.00 27.75 91 VAL A C 1
ATOM 692 O O . VAL A 1 91 ? 3.212 10.656 10.131 1.00 32.03 91 VAL A O 1
ATOM 696 N N . ASP A 1 92 ? 1.619 10.300 8.610 1.00 30.92 92 ASP A N 1
ATOM 697 C CA . ASP A 1 92 ? 0.598 11.049 9.316 1.00 28.45 92 ASP A CA 1
ATOM 698 C C . ASP A 1 92 ? 0.202 10.356 10.582 1.00 28.55 92 ASP A C 1
ATOM 699 O O . ASP A 1 92 ? 0.117 9.129 10.643 1.00 28.56 92 ASP A O 1
ATOM 704 N N . LEU A 1 93 ? -0.050 11.154 11.600 1.00 25.01 93 LEU A N 1
ATOM 705 C CA . LEU A 1 93 ? -0.755 10.652 12.766 1.00 23.32 93 LEU A CA 1
ATOM 706 C C . LEU A 1 93 ? -2.039 11.472 12.869 1.00 24.43 93 LEU A C 1
ATOM 707 O O . LEU A 1 93 ? -1.992 12.658 13.159 1.00 24.64 93 LEU A O 1
ATOM 712 N N . GLU A 1 94 ? -3.200 10.889 12.620 1.00 22.01 94 GLU A N 1
ATOM 713 C CA . GLU A 1 94 ? -4.362 11.784 12.681 1.00 26.90 94 GLU A CA 1
ATOM 714 C C . GLU A 1 94 ? -5.019 11.678 14.066 1.00 24.96 94 GLU A C 1
ATOM 715 O O . GLU A 1 94 ? -5.114 10.594 14.602 1.00 25.38 94 GLU A O 1
ATOM 721 N N . ILE A 1 95 ? -5.401 12.809 14.658 1.00 24.89 95 ILE A N 1
ATOM 722 C CA . ILE A 1 95 ? -6.069 12.822 15.974 1.00 21.29 95 ILE A CA 1
ATOM 723 C C . ILE A 1 95 ? -7.409 13.548 15.831 1.00 24.88 95 ILE A C 1
ATOM 724 O O . ILE A 1 95 ? -7.448 14.706 15.415 1.00 27.32 95 ILE A O 1
ATOM 729 N N . LEU A 1 96 ? -8.480 12.835 16.142 1.00 20.99 96 LEU A N 1
ATOM 730 C CA . LEU A 1 96 ? -9.844 13.317 15.998 1.00 23.66 96 LEU A CA 1
ATOM 731 C C . LEU A 1 96 ? -10.401 13.599 17.380 1.00 22.10 96 LEU A C 1
ATOM 732 O O . LEU A 1 96 ? -10.316 12.744 18.250 1.00 23.01 96 LEU A O 1
ATOM 737 N N . VAL A 1 97 ? -10.916 14.797 17.600 1.00 20.70 97 VAL A N 1
ATOM 738 C CA . VAL A 1 97 ? -11.522 15.138 18.896 1.00 18.96 97 VAL A CA 1
ATOM 739 C C . VAL A 1 97 ? -12.973 14.847 18.745 1.00 21.76 97 VAL A C 1
ATOM 740 O O . VAL A 1 97 ? -13.654 15.494 17.951 1.00 27.61 97 VAL A O 1
ATOM 744 N N . ILE A 1 98 ? -13.475 13.888 19.492 1.00 19.40 98 ILE A N 1
ATOM 745 C CA . ILE A 1 98 ? -14.838 13.470 19.250 1.00 17.96 98 ILE A CA 1
ATOM 746 C C . ILE A 1 98 ? -15.803 14.118 20.223 1.00 19.61 98 ILE A C 1
ATOM 747 O O . ILE A 1 98 ? -15.407 14.592 21.265 1.00 17.02 98 ILE A O 1
ATOM 752 N N . ASP A 1 99 ? -17.060 14.220 19.833 1.00 15.05 99 ASP A N 1
ATOM 753 C CA . ASP A 1 99 ? -18.004 14.953 20.665 1.00 18.74 99 ASP A CA 1
ATOM 754 C C . ASP A 1 99 ? -18.135 14.314 22.031 1.00 17.02 99 ASP A C 1
ATOM 755 O O . ASP A 1 99 ? -18.161 13.067 22.125 1.00 17.14 99 ASP A O 1
#

Solvent-accessible surface area: 5804 Å² total; per-residue (Å²): 100,19,80,19,76,86,14,63,1,58,34,103,40,183,124,101,52,80,48,106,35,21,143,3,47,12,100,110,74,79,127,64,8,42,2,81,17,81,9,106,0,26,58,77,129,42,128,40,9,2,92,32,66,82,99,51,0,50,1,7,0,44,111,45,12,69,97,165,74,53,72,58,10,86,3,61,0,20,0,0,54,135,129,33,139,58,74,28,39,87,51,83,2,78,1,90,0,68,138

CATH classification: 2.60.40.60

Secondary structure (DSSP, 8-state):
--B---EEEETTPPSPSSEEEEE-B-SS--TT-EEEEESBTTTBSSTTSEEE-TTT-E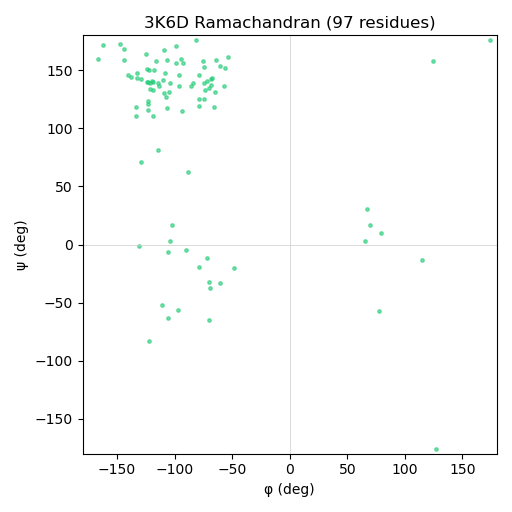EEE-S---TTT--EEEEEEEEE-TT--EEEEEEEEEEEEE-

B-factor: mean 31.14, std 10.85, range [3.08, 66.01]

Sequence (99 aa):
SIVAPSISIPENQRIPFPKIVGRVVVSDRIPGSKIKLYGKGVDQEPKGIFKINENSGEVSVTKALDREAIPSYQLQVETTDENGKTIEGPVDLEILVID

Nearest PDB structures (foldseek):
  3k6d-assembly1_A  TM=1.010E+00  e=1.822E-18  Xenopus laevis
  3k6f-assembly2_B  TM=9.762E-01  e=7.614E-13  Mus musculus
  3k5r-assembly2_B  TM=9.955E-01  e=1.866E-12  Mus musculus
  3k6i-assembly1_A  TM=9.860E-01  e=2.208E-12  Gallus gallus
  3k5s-assembly1_B  TM=9.846E-01  e=3.457E-12  Gallus gallus

InterPro domains:
  IPR002126 Cadherin-like [PF00028] (140-231)
  IPR002126 Cadherin-like [PF00028] (246-349)
  IPR002126 Cadherin-like [PF00028] (364-465)
  IPR002126 Cadherin-like [PF00028] (481-571)
  IPR002126 Cadherin-like [PF00028] (585-676)
  IPR002126 Cadherin-like [PR00205] (182-201)
  IPR002126 Cadherin-like [PR00205] (241-270)
  IPR002126 Cadherin-like [PR00205] (322-334)
  IPR002126 Cadherin-like [PR00205] (338-357)
  IPR002126 Cadherin-like [PR00205] (357-370)
  IPR002126 Cadherin-like [PR00205] (416-442)
  IPR002126 Cadherin-like [PR00205] (563-580)
  IPR002126 Cadherin-like [PS50268] (135-241)
  IPR002126 Cadherin-like [PS50268] (242-359)
  IPR002126 Cadherin-like [PS50268] (360-473)
  IPR002126 Cadherin-like [PS50268] (474-581)
  IPR002126 Cadherin-like [PS50268] (580-693)
  IPR002126 Cadherin-like [SM00112] (158-239)
  IPR002126 Cadherin-like [SM00112] (263-357)
  IPR002126 Cadherin-like [SM00112] (379-472)

Organism: Xenopus laevis (NCBI:txid8355)